Protein AF-A0A672KC94-F1 (af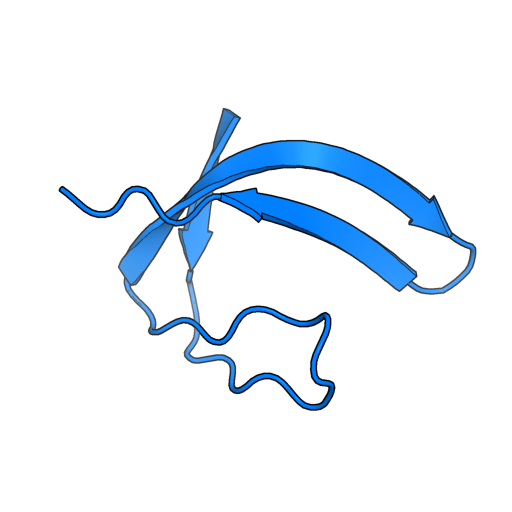db_monomer_lite)

Foldseek 3Di:
DKDFACAFDDDPDPQDDGDHHGFIWDFDDWDDDPPDTDTDTDRPPD

pLDDT: mean 77.22, std 11.68, range [51.84, 91.75]

Structure (mmCIF, N/CA/C/O backbone):
data_AF-A0A672KC94-F1
#
_entry.id   AF-A0A672KC94-F1
#
loop_
_atom_site.group_PDB
_atom_site.id
_atom_site.type_symbol
_atom_site.label_atom_id
_atom_site.label_alt_id
_atom_site.label_comp_id
_atom_site.label_asym_id
_atom_site.label_entity_id
_atom_site.label_seq_id
_atom_site.pdbx_PDB_ins_code
_atom_site.Cartn_x
_atom_site.Cartn_y
_atom_site.Cartn_z
_atom_site.occupancy
_atom_site.B_iso_or_equiv
_atom_site.auth_seq_id
_atom_site.auth_comp_id
_atom_site.auth_asym_id
_atom_site.auth_atom_id
_atom_site.pdbx_PDB_model_num
ATOM 1 N N . MET A 1 1 ? 7.806 9.848 11.093 1.00 72.31 1 MET A N 1
ATOM 2 C CA . MET A 1 1 ? 6.728 10.597 10.403 1.00 72.31 1 MET A CA 1
ATOM 3 C C . MET A 1 1 ? 5.606 9.614 10.111 1.00 72.31 1 MET A C 1
ATOM 5 O O . MET A 1 1 ? 5.919 8.497 9.716 1.00 72.31 1 MET A O 1
ATOM 9 N N . GLU A 1 2 ? 4.348 9.977 10.347 1.00 82.19 2 GLU A N 1
ATOM 10 C CA . GLU A 1 2 ? 3.192 9.103 10.090 1.00 82.19 2 GLU A CA 1
ATOM 11 C C . GLU A 1 2 ? 2.666 9.317 8.665 1.00 82.19 2 GLU A C 1
ATOM 13 O O . GLU A 1 2 ? 2.599 10.449 8.181 1.00 82.19 2 GLU A O 1
ATOM 18 N N . ALA A 1 3 ? 2.320 8.231 7.980 1.00 82.81 3 ALA A N 1
ATOM 19 C CA . ALA A 1 3 ? 1.772 8.237 6.631 1.00 82.81 3 ALA A CA 1
ATOM 20 C C . ALA A 1 3 ? 0.410 7.541 6.614 1.00 82.81 3 ALA A C 1
ATOM 22 O O . ALA A 1 3 ? 0.222 6.521 7.272 1.00 82.81 3 ALA A O 1
ATOM 23 N N . ILE A 1 4 ? -0.527 8.086 5.835 1.00 87.88 4 ILE A N 1
ATOM 24 C 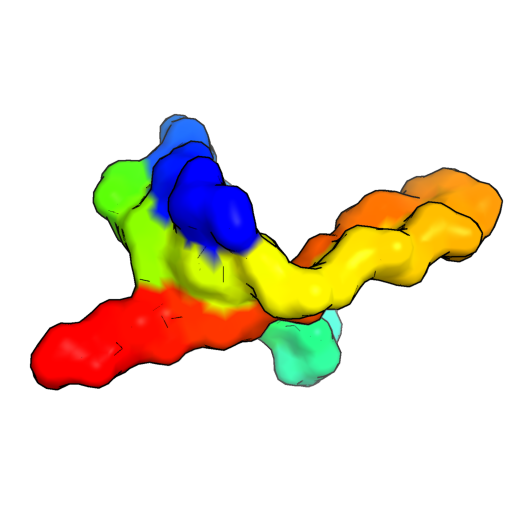CA . ILE A 1 4 ? -1.879 7.538 5.681 1.00 87.88 4 ILE A CA 1
ATOM 25 C C . ILE A 1 4 ? -2.046 7.050 4.246 1.00 87.88 4 ILE A C 1
ATOM 27 O O . ILE A 1 4 ? -1.843 7.810 3.292 1.00 87.88 4 ILE A O 1
ATOM 31 N N . ALA A 1 5 ? -2.456 5.796 4.084 1.00 88.44 5 ALA A N 1
ATOM 32 C CA . ALA A 1 5 ? -2.756 5.225 2.783 1.00 88.44 5 ALA A CA 1
ATOM 33 C C . ALA A 1 5 ? -3.990 5.896 2.162 1.00 88.44 5 ALA A C 1
ATOM 35 O O . ALA A 1 5 ? -5.108 5.791 2.666 1.00 88.44 5 ALA A O 1
ATOM 36 N N . LYS A 1 6 ? -3.808 6.580 1.029 1.00 89.12 6 LYS A N 1
ATOM 37 C CA . LYS A 1 6 ? -4.924 7.190 0.279 1.00 89.12 6 LYS A CA 1
ATOM 38 C C . LYS A 1 6 ? -5.681 6.195 -0.599 1.00 89.12 6 LYS A C 1
ATOM 40 O O . LYS A 1 6 ? -6.840 6.442 -0.924 1.00 89.12 6 LYS A O 1
ATOM 45 N N . TYR A 1 7 ? -5.032 5.096 -0.961 1.00 89.50 7 TYR A N 1
ATOM 46 C CA . TYR A 1 7 ? -5.551 4.060 -1.845 1.00 89.50 7 TYR A CA 1
ATOM 47 C C . TYR A 1 7 ? -5.193 2.692 -1.282 1.00 89.50 7 TYR A C 1
ATOM 49 O O . TYR A 1 7 ? -4.243 2.567 -0.509 1.00 89.50 7 TYR A O 1
ATOM 57 N N . ASP A 1 8 ? -5.944 1.683 -1.693 1.00 89.69 8 ASP A N 1
ATOM 58 C CA . ASP A 1 8 ? -5.600 0.293 -1.453 1.00 89.69 8 ASP A CA 1
ATOM 59 C C . ASP A 1 8 ? -4.446 -0.106 -2.376 1.00 89.69 8 ASP A C 1
ATOM 61 O O . ASP A 1 8 ? -4.494 0.113 -3.589 1.00 89.69 8 ASP A O 1
ATOM 65 N N . PHE A 1 9 ? -3.405 -0.689 -1.799 1.00 88.69 9 PHE A N 1
ATOM 66 C CA . PHE A 1 9 ? -2.260 -1.211 -2.523 1.00 88.69 9 PHE A CA 1
ATOM 67 C C . PHE A 1 9 ? -2.048 -2.667 -2.138 1.00 88.69 9 PHE A C 1
ATOM 69 O O . PHE A 1 9 ? -1.965 -3.024 -0.962 1.00 88.69 9 PHE A O 1
ATOM 76 N N . LYS A 1 10 ? -1.946 -3.519 -3.154 1.00 89.81 10 LYS A N 1
ATOM 77 C CA . LYS A 1 10 ? -1.582 -4.918 -2.980 1.00 89.81 10 LYS A CA 1
ATOM 78 C C . LYS A 1 10 ? -0.114 -5.068 -3.349 1.00 89.81 10 LYS A C 1
ATOM 80 O O . LYS A 1 10 ? 0.258 -4.711 -4.464 1.00 89.81 10 LYS A O 1
ATOM 85 N N . ALA A 1 11 ? 0.673 -5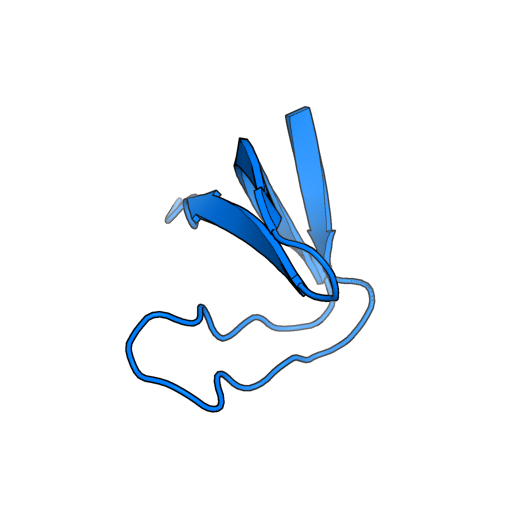.607 -2.426 1.00 88.25 11 ALA A N 1
ATOM 86 C CA . ALA A 1 11 ? 2.068 -5.939 -2.658 1.00 88.25 11 ALA A CA 1
ATOM 87 C C . ALA A 1 11 ? 2.198 -6.809 -3.910 1.00 88.25 11 ALA A C 1
ATOM 89 O O . ALA A 1 11 ? 1.448 -7.775 -4.098 1.00 88.25 11 ALA A O 1
ATOM 90 N N . THR A 1 12 ? 3.127 -6.429 -4.778 1.00 88.25 12 THR A N 1
ATOM 91 C CA . THR A 1 12 ? 3.441 -7.157 -6.009 1.00 88.25 12 THR A CA 1
ATOM 92 C C . THR A 1 12 ? 4.679 -8.035 -5.852 1.00 88.25 12 THR A C 1
ATOM 94 O O . THR A 1 12 ? 4.877 -8.951 -6.648 1.00 88.25 12 THR A O 1
ATOM 97 N N . ALA A 1 13 ? 5.466 -7.793 -4.801 1.00 87.25 13 ALA A N 1
ATOM 98 C CA . ALA A 1 13 ? 6.620 -8.579 -4.386 1.00 87.25 13 ALA A CA 1
ATOM 99 C C . ALA A 1 13 ? 6.545 -8.925 -2.888 1.00 87.25 13 ALA A C 1
ATOM 101 O O . ALA A 1 13 ? 5.791 -8.302 -2.145 1.00 87.25 13 ALA A O 1
ATOM 102 N N . ASP A 1 14 ? 7.337 -9.910 -2.460 1.00 85.31 14 ASP A N 1
ATOM 103 C CA . ASP A 1 14 ? 7.385 -10.382 -1.065 1.00 85.31 14 ASP A CA 1
ATOM 104 C C . ASP A 1 14 ? 7.918 -9.307 -0.099 1.00 85.31 14 ASP A C 1
ATOM 106 O O . ASP A 1 14 ? 7.415 -9.149 1.008 1.00 85.31 14 ASP A O 1
ATOM 110 N N . ASP A 1 15 ? 8.862 -8.486 -0.568 1.00 82.88 15 ASP A N 1
ATOM 111 C CA . ASP A 1 15 ? 9.435 -7.365 0.185 1.00 82.88 15 ASP A CA 1
ATOM 112 C C . ASP A 1 15 ? 8.546 -6.101 0.199 1.00 82.88 15 ASP A C 1
ATOM 114 O O . ASP A 1 15 ? 8.921 -5.075 0.774 1.00 82.88 15 ASP A O 1
ATOM 118 N N . GLU A 1 16 ? 7.381 -6.126 -0.462 1.00 85.56 16 GLU A N 1
ATOM 119 C CA . GLU A 1 16 ? 6.425 -5.016 -0.465 1.00 85.56 16 GLU A CA 1
ATOM 120 C C . GLU A 1 16 ? 5.314 -5.234 0.572 1.00 85.56 16 GLU A C 1
ATOM 122 O O . GLU A 1 16 ? 4.790 -6.330 0.754 1.00 85.56 16 GLU A O 1
ATOM 127 N N . LEU A 1 17 ? 4.885 -4.153 1.228 1.00 82.81 17 LEU A N 1
ATOM 128 C CA . LEU A 1 17 ? 3.783 -4.202 2.187 1.00 82.81 17 LEU A CA 1
ATOM 129 C C . LEU A 1 17 ? 2.446 -3.929 1.485 1.00 82.81 17 LEU A C 1
ATOM 131 O O . LEU A 1 17 ? 2.276 -2.899 0.833 1.00 82.81 17 LEU A O 1
ATOM 135 N N . SER A 1 18 ? 1.472 -4.825 1.660 1.00 86.94 18 SER A N 1
ATOM 136 C CA . SER A 1 18 ? 0.084 -4.575 1.249 1.00 86.94 18 SER A CA 1
ATOM 137 C C . SER A 1 18 ? -0.623 -3.714 2.291 1.00 86.94 18 SER A C 1
ATOM 139 O O . SER A 1 18 ? -0.534 -3.998 3.485 1.00 86.94 18 SER A O 1
ATOM 141 N N . PHE A 1 19 ? -1.378 -2.711 1.853 1.00 88.31 19 PHE A N 1
ATOM 142 C CA . PHE A 1 19 ? -2.130 -1.833 2.744 1.00 88.31 19 PHE A CA 1
ATOM 143 C C . PHE A 1 19 ? -3.479 -1.435 2.161 1.00 88.31 19 PHE A C 1
ATOM 145 O O . PHE A 1 19 ? -3.661 -1.368 0.945 1.00 88.31 19 PHE A O 1
ATOM 152 N N . LYS A 1 20 ? -4.435 -1.145 3.041 1.00 89.94 20 LYS A N 1
ATOM 153 C CA . LYS A 1 20 ? -5.752 -0.635 2.647 1.00 89.94 20 LYS A CA 1
ATOM 154 C C . LYS A 1 20 ? -5.845 0.874 2.798 1.00 89.94 20 LYS A C 1
ATOM 156 O O . LYS A 1 20 ? -5.149 1.479 3.615 1.00 89.94 20 LYS A O 1
ATOM 161 N N . ARG A 1 21 ? -6.743 1.495 2.032 1.00 91.75 21 ARG A N 1
ATOM 162 C CA . ARG A 1 21 ? -7.043 2.922 2.178 1.00 91.75 21 ARG A CA 1
ATOM 163 C C . ARG A 1 21 ? -7.464 3.219 3.621 1.00 91.75 21 ARG A C 1
ATOM 165 O O . ARG A 1 21 ? -8.358 2.576 4.160 1.00 91.75 21 ARG A O 1
ATOM 172 N N . GLY A 1 22 ? -6.858 4.247 4.204 1.00 90.38 22 GLY A N 1
ATOM 173 C CA . GLY A 1 22 ? -7.113 4.693 5.570 1.00 90.38 22 GLY A CA 1
ATOM 174 C C . GLY A 1 22 ? -6.209 4.055 6.622 1.00 90.38 22 GLY A C 1
ATOM 175 O O . GLY A 1 22 ? -6.251 4.497 7.765 1.00 90.38 22 GLY A O 1
ATOM 176 N N . GLU A 1 23 ? -5.371 3.077 6.265 1.00 89.25 23 GLU A N 1
ATOM 177 C CA . GLU A 1 23 ? -4.370 2.565 7.201 1.00 89.25 23 GLU A CA 1
ATOM 178 C C . GLU A 1 23 ? -3.259 3.590 7.463 1.00 89.25 23 GLU A C 1
ATOM 180 O O . GLU A 1 23 ? -2.855 4.345 6.569 1.00 89.25 23 GLU A O 1
ATOM 185 N N . VAL A 1 24 ? -2.780 3.603 8.708 1.00 85.69 24 VAL A N 1
ATOM 186 C CA . VAL A 1 24 ? -1.729 4.498 9.196 1.00 85.69 24 VAL A CA 1
ATOM 187 C C . VAL A 1 24 ? -0.447 3.698 9.402 1.00 85.69 24 VAL A C 1
ATOM 189 O O . VAL A 1 24 ? -0.460 2.626 10.004 1.00 85.69 24 VAL A O 1
ATOM 192 N N . PHE A 1 25 ? 0.667 4.233 8.911 1.00 84.25 25 PHE A N 1
ATOM 193 C CA . PHE A 1 25 ? 1.985 3.608 8.970 1.00 84.25 25 PHE A CA 1
ATOM 194 C C . PHE A 1 25 ? 3.011 4.582 9.519 1.00 84.25 25 PHE A C 1
ATOM 196 O O . PHE A 1 25 ? 2.941 5.787 9.263 1.00 84.25 25 PHE A O 1
ATOM 203 N N . ILE A 1 26 ? 4.021 4.054 10.204 1.00 81.56 26 ILE A N 1
ATOM 204 C CA . ILE A 1 26 ? 5.179 4.853 10.596 1.00 81.56 26 ILE A CA 1
ATOM 205 C C . ILE A 1 26 ? 6.270 4.680 9.544 1.00 81.56 26 ILE A C 1
ATOM 207 O O . ILE A 1 26 ? 6.718 3.568 9.259 1.00 81.56 26 ILE A O 1
ATOM 211 N N . VAL A 1 27 ? 6.705 5.802 8.972 1.00 80.50 27 VAL A N 1
ATOM 212 C CA . VAL A 1 27 ? 7.839 5.855 8.046 1.00 80.50 27 VAL A CA 1
ATOM 213 C C . VAL A 1 27 ? 9.124 5.926 8.861 1.00 80.50 27 VAL A C 1
ATOM 215 O O . VAL A 1 27 ? 9.327 6.888 9.611 1.00 80.50 27 VAL A O 1
ATOM 218 N N . TRP A 1 28 ? 9.972 4.908 8.703 1.00 72.50 28 TRP A N 1
ATOM 219 C CA . TRP A 1 28 ? 11.238 4.772 9.431 1.00 72.50 28 TRP A CA 1
ATOM 220 C C . TRP A 1 28 ?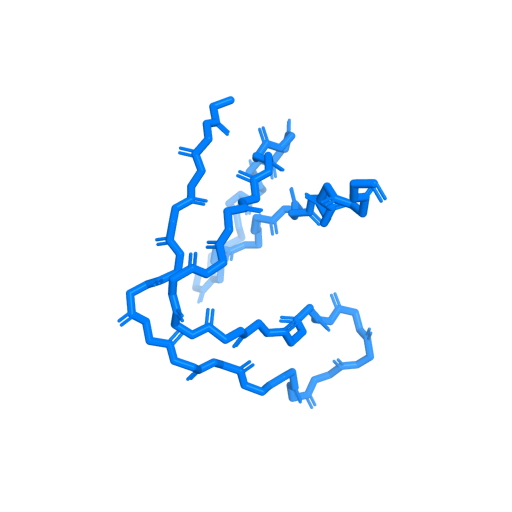 12.459 5.161 8.600 1.00 72.50 28 TRP A C 1
ATOM 222 O O . TRP A 1 28 ? 13.370 5.801 9.116 1.00 72.50 28 TRP A O 1
ATOM 232 N N . SER A 1 29 ? 12.486 4.795 7.318 1.00 66.62 29 SER A N 1
ATOM 233 C CA . SER A 1 29 ? 13.611 5.102 6.436 1.00 66.62 29 SER A CA 1
ATOM 234 C C . SER A 1 29 ? 13.151 5.203 4.988 1.00 66.62 29 SER A C 1
ATOM 236 O O . SER A 1 29 ? 12.371 4.370 4.516 1.00 66.62 29 SER A O 1
ATOM 238 N N . SER A 1 30 ? 13.642 6.231 4.299 1.00 64.44 30 SER A N 1
ATOM 239 C CA . SER A 1 30 ? 13.407 6.455 2.876 1.00 64.44 30 SER A CA 1
ATOM 240 C C . SER A 1 30 ? 14.722 6.251 2.143 1.00 64.44 30 SER A C 1
ATOM 242 O O . SER A 1 30 ? 15.648 7.049 2.293 1.00 64.44 30 SER A O 1
ATOM 244 N N . VAL A 1 31 ? 14.806 5.194 1.340 1.00 66.44 31 VAL A N 1
ATOM 245 C CA . VAL A 1 31 ? 15.952 4.965 0.460 1.00 66.44 31 VAL A CA 1
ATOM 246 C C . VAL A 1 31 ? 15.548 5.406 -0.939 1.00 66.44 31 VAL A C 1
ATOM 248 O O . VAL A 1 31 ? 14.630 4.853 -1.546 1.00 66.44 31 VAL A O 1
ATOM 251 N N . HIS A 1 32 ? 16.216 6.441 -1.448 1.00 62.66 32 HIS A N 1
ATOM 252 C CA . HIS A 1 32 ? 16.013 6.882 -2.821 1.00 62.66 32 HIS A CA 1
ATOM 253 C C . HIS A 1 32 ? 16.858 6.016 -3.752 1.00 62.66 32 HIS A C 1
ATOM 255 O O . HIS A 1 32 ? 18.071 6.200 -3.851 1.00 62.66 32 HIS A O 1
ATOM 261 N N . MET A 1 33 ? 16.217 5.072 -4.435 1.00 56.91 33 MET A N 1
ATOM 262 C CA . MET A 1 33 ? 16.807 4.419 -5.597 1.00 56.91 33 MET A CA 1
ATOM 263 C C . MET A 1 33 ? 16.312 5.124 -6.867 1.00 56.91 33 MET A C 1
ATOM 265 O O . MET A 1 33 ? 15.154 5.552 -6.917 1.00 56.91 33 MET A O 1
ATOM 269 N N . PRO A 1 34 ? 17.147 5.266 -7.9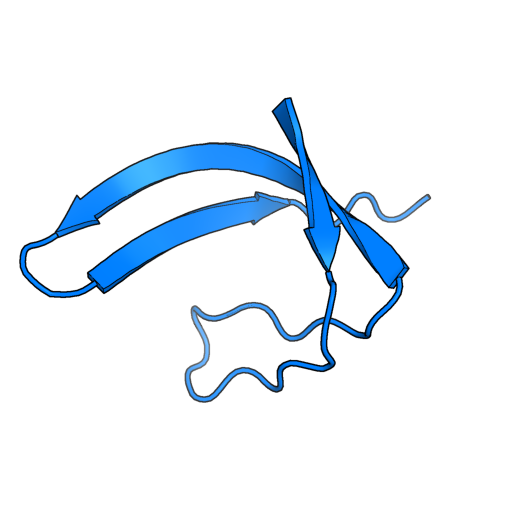12 1.00 62.66 34 PRO A N 1
ATOM 270 C CA . PRO A 1 34 ? 16.721 5.897 -9.155 1.00 62.66 34 PRO A CA 1
ATOM 271 C C . PRO A 1 34 ? 15.531 5.127 -9.746 1.00 62.66 34 PRO A C 1
ATOM 273 O O . PRO A 1 34 ? 15.646 3.964 -10.123 1.00 62.66 34 PRO A O 1
ATOM 276 N N . GLY A 1 35 ? 14.366 5.779 -9.778 1.00 65.62 35 GLY A N 1
ATOM 277 C CA . GLY A 1 35 ? 13.116 5.217 -10.300 1.00 65.62 35 GLY A CA 1
ATOM 278 C C . GLY A 1 35 ? 12.245 4.453 -9.294 1.00 65.62 35 GLY A C 1
ATOM 279 O O . GLY A 1 35 ? 11.138 4.063 -9.663 1.00 65.62 35 GLY A O 1
ATOM 280 N N . LYS A 1 36 ? 12.677 4.261 -8.037 1.00 60.78 36 LYS A N 1
ATOM 281 C CA . LYS A 1 36 ? 11.864 3.629 -6.983 1.00 60.78 36 LYS A CA 1
ATOM 282 C C . LYS A 1 36 ? 12.070 4.313 -5.632 1.00 60.78 36 LYS A C 1
ATOM 284 O O . LYS A 1 36 ? 13.171 4.345 -5.090 1.00 60.78 36 LYS A O 1
ATOM 289 N N . ILE A 1 37 ? 10.982 4.831 -5.068 1.00 65.31 37 ILE A N 1
ATOM 290 C CA . ILE A 1 37 ? 10.947 5.271 -3.673 1.00 65.31 37 ILE A CA 1
ATOM 291 C C . ILE A 1 37 ? 10.589 4.036 -2.848 1.00 65.31 37 ILE A C 1
ATOM 293 O O . ILE A 1 37 ? 9.426 3.643 -2.798 1.00 65.31 37 ILE A O 1
ATOM 297 N N . ILE A 1 38 ? 11.596 3.404 -2.244 1.00 65.44 38 ILE A N 1
ATOM 298 C CA . ILE A 1 38 ? 11.373 2.383 -1.221 1.00 65.44 38 ILE A CA 1
ATOM 299 C C . ILE A 1 38 ? 11.289 3.120 0.112 1.00 65.44 38 ILE A C 1
ATOM 301 O O . ILE A 1 38 ? 12.280 3.633 0.635 1.00 65.44 38 ILE A O 1
ATOM 305 N N . CYS A 1 39 ? 10.072 3.206 0.633 1.00 66.88 39 CYS A N 1
ATOM 306 C CA . CYS A 1 39 ? 9.826 3.610 2.005 1.00 66.88 39 CYS A CA 1
ATOM 307 C C . CYS A 1 39 ? 9.634 2.334 2.821 1.00 66.88 39 CYS A C 1
ATOM 309 O O . CYS A 1 39 ? 8.703 1.572 2.564 1.00 66.88 39 CYS A O 1
ATOM 311 N N . CYS A 1 40 ? 10.500 2.101 3.804 1.00 68.00 40 CYS A N 1
ATOM 312 C CA . CYS A 1 40 ? 10.271 1.036 4.770 1.00 68.00 40 CYS A CA 1
ATOM 313 C C . CYS A 1 40 ? 9.159 1.496 5.717 1.00 68.00 40 CYS A C 1
ATOM 315 O O . CYS A 1 40 ? 9.362 2.393 6.546 1.00 68.00 40 CYS A O 1
ATOM 317 N N . PHE A 1 41 ? 7.975 0.911 5.551 1.00 73.88 41 PHE A N 1
ATOM 318 C CA . PHE A 1 41 ? 6.825 1.135 6.417 1.00 73.88 41 PHE A CA 1
ATOM 319 C C . PHE A 1 41 ? 6.777 0.041 7.476 1.00 73.88 41 PHE A C 1
ATOM 321 O O . PHE A 1 41 ? 6.864 -1.141 7.153 1.00 73.88 41 PHE A O 1
ATOM 328 N N . VAL A 1 42 ? 6.594 0.430 8.734 1.00 67.31 42 VAL A N 1
ATOM 329 C CA . VAL A 1 42 ? 6.217 -0.511 9.791 1.00 67.31 42 VAL A CA 1
ATOM 330 C C . VAL A 1 42 ? 4.717 -0.364 10.005 1.00 67.31 42 VAL A C 1
ATOM 332 O O . VAL A 1 42 ? 4.223 0.742 10.256 1.00 67.31 42 VAL A O 1
ATOM 335 N N . LYS A 1 43 ? 3.988 -1.473 9.857 1.00 65.50 43 LYS A N 1
ATOM 336 C CA . LYS A 1 43 ? 2.582 -1.555 10.247 1.00 65.50 43 LYS A CA 1
ATOM 337 C C . LYS A 1 43 ? 2.534 -1.422 11.767 1.00 65.50 43 LYS A C 1
ATOM 339 O O . LYS A 1 43 ? 3.212 -2.161 12.473 1.00 65.50 43 LYS A O 1
ATOM 344 N N . SER A 1 44 ? 1.796 -0.435 12.262 1.00 60.59 44 SER A N 1
ATOM 345 C CA . SER A 1 44 ? 1.515 -0.350 13.691 1.00 60.59 44 SER A CA 1
ATOM 346 C C . SER A 1 44 ? 0.373 -1.325 13.960 1.00 60.59 44 SER A C 1
ATOM 348 O O . SER A 1 44 ? -0.792 -0.946 13.869 1.00 60.59 44 SER A O 1
ATOM 350 N N . ASP A 1 45 ? 0.700 -2.600 14.173 1.00 59.44 45 ASP A N 1
ATOM 351 C CA . ASP A 1 45 ? -0.258 -3.565 14.711 1.00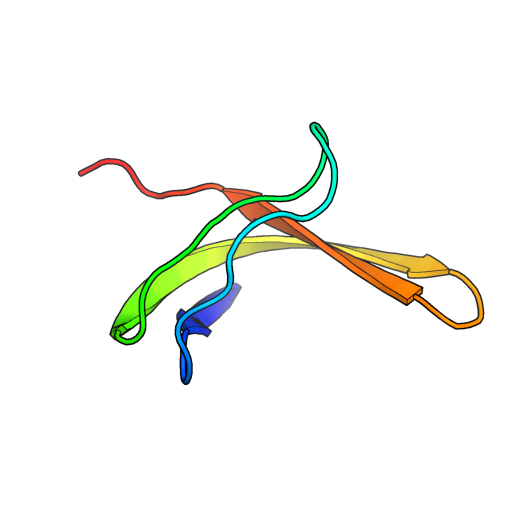 59.44 45 ASP A CA 1
ATOM 352 C C . ASP A 1 45 ? -0.597 -3.093 16.132 1.00 59.44 45 ASP A C 1
ATOM 354 O O . ASP A 1 45 ? 0.262 -3.095 17.014 1.00 59.44 45 ASP A O 1
ATOM 358 N N . GLY A 1 46 ? -1.794 -2.524 16.287 1.00 51.84 46 GLY A N 1
ATOM 359 C CA . GLY A 1 46 ? -2.298 -2.011 17.563 1.00 51.84 46 GLY A CA 1
ATOM 360 C C . GLY A 1 46 ? -2.509 -3.107 18.593 1.00 51.84 46 GLY A C 1
ATOM 361 O O . GLY A 1 46 ? -2.848 -4.243 18.188 1.00 51.84 46 GLY A O 1
#

Radius of gyration: 10.71 Å; chains: 1; bounding box: 24×21×28 Å

Secondary structure (DSSP, 8-state):
-EEE-SS-B--SSTTSPPB-TT-EEEEEEEEEETTEEEEEEEE---

Sequence (46 aa):
MEAIAKYDFKATADDELSFKRGEVFIVWSSVHMPGKIICCFVKSDG

InterPro domains:
  IPR001452 SH3 domain [PF00018] (4-29)
  IPR001452 SH3 domain [PS50002] (1-46)
  IPR036028 SH3-like domain superfamily [SSF50044] (3-29)

Organism: Sinocyclocheilus grahami (NCBI:txid75366)